Protein AF-A0A1X7V7W1-F1 (afdb_monomer_lite)

pLDDT: mean 76.13, std 15.16, range [33.06, 91.81]

Structure (mmCIF, N/CA/C/O backbone):
data_AF-A0A1X7V7W1-F1
#
_entry.id   AF-A0A1X7V7W1-F1
#
loop_
_atom_site.group_PDB
_atom_site.id
_atom_site.type_symbol
_atom_site.label_atom_id
_atom_site.label_alt_id
_atom_site.label_comp_id
_atom_site.label_asym_id
_atom_site.label_entity_id
_atom_site.label_seq_id
_atom_site.pdbx_PDB_ins_code
_atom_site.Cartn_x
_atom_site.Cartn_y
_atom_site.Cartn_z
_atom_site.occupancy
_atom_site.B_iso_or_equiv
_atom_site.auth_seq_id
_atom_site.auth_comp_id
_atom_site.auth_asym_id
_atom_site.auth_atom_id
_atom_site.pdbx_PDB_model_num
ATOM 1 N N . MET A 1 1 ? 25.330 5.619 2.833 1.00 33.06 1 MET A N 1
ATOM 2 C CA . MET A 1 1 ? 25.139 6.219 4.173 1.00 33.06 1 MET A CA 1
ATOM 3 C C . MET A 1 1 ? 23.742 6.857 4.268 1.00 33.06 1 MET A C 1
ATOM 5 O O . MET A 1 1 ? 23.614 8.031 4.562 1.00 33.06 1 MET A O 1
ATOM 9 N N . LEU A 1 2 ? 22.682 6.084 3.983 1.00 34.50 2 LEU A N 1
ATOM 10 C CA . LEU A 1 2 ? 21.269 6.525 3.983 1.00 34.50 2 LEU A CA 1
ATOM 11 C C . LEU A 1 2 ? 20.449 5.847 5.100 1.00 34.50 2 LEU A C 1
ATOM 13 O O . LEU A 1 2 ? 19.317 6.224 5.377 1.00 34.50 2 LEU A O 1
ATOM 17 N N . THR A 1 3 ? 21.032 4.860 5.781 1.00 49.44 3 THR A N 1
ATOM 18 C CA . THR A 1 3 ? 20.329 3.938 6.679 1.00 49.44 3 THR A CA 1
ATOM 19 C C . THR A 1 3 ? 19.943 4.566 8.019 1.00 49.44 3 THR A C 1
ATOM 21 O O . THR A 1 3 ? 18.830 4.355 8.482 1.00 49.44 3 THR A O 1
ATOM 24 N N . ILE A 1 4 ? 20.798 5.391 8.633 1.00 47.31 4 ILE A N 1
ATOM 25 C CA . ILE A 1 4 ? 20.521 5.979 9.962 1.00 47.31 4 ILE A CA 1
ATOM 26 C C . ILE A 1 4 ? 19.452 7.080 9.889 1.00 47.31 4 ILE A C 1
ATOM 28 O O . ILE A 1 4 ? 18.582 7.153 10.754 1.00 47.31 4 ILE A O 1
ATOM 32 N N . SER A 1 5 ? 19.480 7.903 8.837 1.00 42.97 5 SER A N 1
ATOM 33 C CA . SER A 1 5 ? 18.506 8.985 8.634 1.00 42.97 5 SER A CA 1
ATOM 34 C C . SER A 1 5 ? 17.100 8.433 8.379 1.00 42.97 5 SER A C 1
ATOM 36 O O . SER A 1 5 ? 16.143 8.833 9.045 1.00 42.97 5 SER A O 1
ATOM 38 N N . VAL A 1 6 ? 16.995 7.417 7.511 1.00 46.69 6 VAL A N 1
ATOM 39 C CA . VAL A 1 6 ? 15.738 6.697 7.256 1.00 46.69 6 VAL A CA 1
ATOM 40 C C . VAL A 1 6 ? 15.222 6.053 8.543 1.00 46.69 6 VAL A C 1
ATOM 42 O O . VAL A 1 6 ? 14.049 6.212 8.866 1.00 46.69 6 VAL A O 1
ATOM 45 N N . MET A 1 7 ? 16.093 5.426 9.342 1.00 51.47 7 MET A N 1
ATOM 46 C CA . MET A 1 7 ? 15.723 4.862 10.647 1.00 51.47 7 MET A CA 1
ATOM 47 C C . MET A 1 7 ? 15.246 5.923 11.657 1.00 51.47 7 MET A C 1
ATOM 49 O O . MET A 1 7 ? 14.355 5.648 12.461 1.00 51.47 7 MET A O 1
ATOM 53 N N . GLY A 1 8 ? 15.788 7.143 11.613 1.00 53.44 8 GLY A N 1
ATOM 54 C CA . GLY A 1 8 ? 15.350 8.270 12.443 1.00 53.44 8 GLY A CA 1
ATO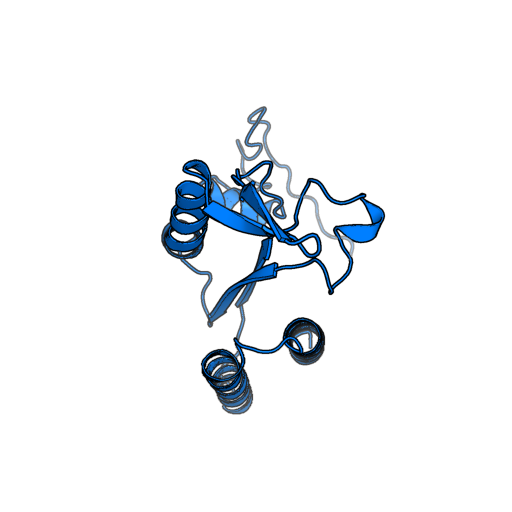M 55 C C . GLY A 1 8 ? 13.966 8.802 12.057 1.00 53.44 8 GLY A C 1
ATOM 56 O O . GLY A 1 8 ? 13.120 9.008 12.930 1.00 53.44 8 GLY A O 1
ATOM 57 N N . GLN A 1 9 ? 13.706 8.959 10.757 1.00 51.72 9 GLN A N 1
ATOM 58 C CA . GLN A 1 9 ? 12.395 9.361 10.226 1.00 51.72 9 GLN A CA 1
ATOM 59 C C . GLN A 1 9 ? 11.329 8.305 10.496 1.00 51.72 9 GLN A C 1
ATOM 61 O O . GLN A 1 9 ? 10.217 8.630 10.911 1.00 51.72 9 GLN A O 1
ATOM 66 N N . ILE A 1 10 ? 11.717 7.038 10.335 1.00 53.41 10 ILE A N 1
ATOM 67 C CA . ILE A 1 10 ? 10.972 5.875 10.787 1.00 53.41 10 ILE A CA 1
ATOM 68 C C . ILE A 1 10 ? 10.631 6.104 12.263 1.00 53.41 10 ILE A C 1
ATOM 70 O O . ILE A 1 10 ? 9.473 6.394 12.551 1.00 53.41 10 ILE A O 1
ATOM 74 N N . LYS A 1 11 ? 11.605 6.115 13.184 1.00 55.12 11 LYS A N 1
ATOM 75 C CA . LYS A 1 11 ? 11.395 6.285 14.639 1.00 55.12 11 LYS A CA 1
ATOM 76 C C . LYS A 1 11 ? 10.464 7.450 15.013 1.00 55.12 11 LYS A C 1
ATOM 78 O O . LYS A 1 11 ? 9.662 7.303 15.936 1.00 55.12 11 LYS A O 1
ATOM 83 N N . TYR A 1 12 ? 10.549 8.580 14.311 1.00 58.62 12 TYR A N 1
ATOM 84 C CA . TYR A 1 12 ? 9.669 9.733 14.509 1.00 58.62 12 TYR A CA 1
ATOM 85 C C . TYR A 1 12 ? 8.194 9.418 14.196 1.00 58.62 12 TYR A C 1
ATOM 87 O O . TYR A 1 12 ? 7.322 9.743 15.003 1.00 58.62 12 TYR A O 1
ATOM 95 N N . MET A 1 13 ? 7.907 8.708 13.099 1.00 53.41 13 MET A N 1
ATOM 96 C CA . MET A 1 13 ? 6.544 8.278 12.754 1.00 53.41 13 MET A CA 1
ATOM 97 C C . MET A 1 13 ? 5.962 7.225 13.727 1.00 53.41 13 MET A C 1
ATOM 99 O O . MET A 1 13 ? 4.746 7.181 13.902 1.00 53.41 13 MET A O 1
ATOM 103 N N . TYR A 1 14 ? 6.787 6.425 14.426 1.00 57.44 14 TYR A N 1
ATOM 104 C CA . TYR A 1 14 ? 6.327 5.367 15.362 1.00 57.44 14 TYR A CA 1
ATOM 105 C C . TYR A 1 14 ? 6.023 5.830 16.793 1.00 57.44 14 TYR A C 1
ATOM 107 O O . TYR A 1 14 ? 5.607 5.016 17.617 1.00 57.44 14 TYR A O 1
ATOM 115 N N . LYS A 1 15 ? 6.192 7.113 17.144 1.00 55.34 15 LYS A N 1
ATOM 116 C CA . LYS A 1 15 ? 5.984 7.612 18.525 1.00 55.34 15 LYS A CA 1
ATOM 117 C C . LYS A 1 15 ? 4.520 7.559 19.024 1.00 55.34 15 LYS A C 1
ATOM 119 O O . LYS A 1 15 ? 4.230 8.042 20.116 1.00 55.34 15 LYS A O 1
ATOM 124 N N . ARG A 1 16 ? 3.594 6.955 18.270 1.00 50.78 16 ARG A N 1
ATOM 125 C CA . ARG A 1 16 ? 2.160 6.827 18.586 1.00 50.78 16 ARG A CA 1
ATOM 126 C C . ARG A 1 16 ? 1.845 5.466 19.213 1.00 50.78 16 ARG A C 1
ATOM 128 O O . ARG A 1 16 ? 2.329 4.441 18.747 1.00 50.78 16 ARG A O 1
ATOM 135 N N . LYS A 1 17 ? 1.137 5.462 20.347 1.00 39.72 17 LYS A N 1
ATOM 136 C CA . LYS A 1 17 ? 0.977 4.310 21.263 1.00 39.72 17 LYS A CA 1
ATOM 137 C C . LYS A 1 17 ? 0.221 3.130 20.611 1.00 39.72 17 LYS A C 1
ATOM 139 O O . LYS A 1 17 ? -0.690 3.350 19.828 1.00 39.72 17 LYS A O 1
ATOM 144 N N . GLY A 1 18 ? 0.606 1.890 20.950 1.00 47.72 18 GLY A N 1
ATOM 145 C CA . GLY A 1 18 ? -0.050 0.631 20.534 1.00 47.72 18 GLY A CA 1
ATOM 146 C C . GLY A 1 18 ? 0.789 -0.335 19.675 1.00 47.72 18 GLY A C 1
ATOM 147 O O . GLY A 1 18 ? 0.799 -1.533 19.930 1.00 47.72 18 GLY A O 1
ATOM 148 N N . PHE A 1 19 ? 1.576 0.164 18.717 1.00 45.44 19 PHE A N 1
ATOM 149 C CA . PHE A 1 19 ? 2.317 -0.659 17.732 1.00 45.44 19 PHE A CA 1
ATOM 150 C C . PHE A 1 19 ? 3.775 -0.979 18.150 1.00 45.44 19 PHE A C 1
ATOM 152 O O . PHE A 1 19 ? 4.602 -1.402 17.344 1.00 45.44 19 PHE A O 1
ATOM 159 N N . HIS A 1 20 ? 4.109 -0.742 19.426 1.00 48.41 20 HIS A N 1
ATOM 160 C CA . HIS A 1 20 ? 5.486 -0.571 19.922 1.00 48.41 20 HIS A CA 1
ATOM 161 C C . HIS A 1 20 ? 6.311 -1.851 20.047 1.00 48.41 20 HIS A C 1
ATOM 163 O O . HIS A 1 20 ? 7.513 -1.797 19.824 1.00 48.41 20 HIS A O 1
ATOM 169 N N . LYS A 1 21 ? 5.721 -2.992 20.423 1.00 52.12 21 LYS A N 1
ATOM 170 C CA . LYS A 1 21 ? 6.530 -4.148 20.851 1.00 52.12 21 LYS A CA 1
ATOM 171 C C . LYS A 1 21 ? 7.175 -4.892 19.674 1.00 52.12 21 LYS A C 1
ATOM 173 O O . LYS A 1 21 ? 8.396 -4.913 19.570 1.00 52.12 21 LYS A O 1
ATOM 178 N N . LYS A 1 22 ? 6.361 -5.385 18.732 1.00 49.53 22 LYS A N 1
ATOM 179 C CA . LYS A 1 22 ? 6.850 -6.128 17.554 1.00 49.53 22 LYS A CA 1
ATOM 180 C C . LYS A 1 22 ? 7.739 -5.274 16.651 1.00 49.53 22 LYS A C 1
ATOM 182 O O . LYS A 1 22 ? 8.742 -5.746 16.140 1.00 49.53 22 LYS A O 1
ATOM 187 N N . VAL A 1 23 ? 7.409 -3.997 16.462 1.00 51.38 23 VAL A N 1
ATOM 188 C CA . VAL A 1 23 ? 8.202 -3.118 15.586 1.00 51.38 23 VAL A CA 1
ATOM 189 C C . VAL A 1 23 ? 9.528 -2.712 16.211 1.00 51.38 23 VAL A C 1
ATOM 191 O O . VAL A 1 23 ? 10.520 -2.615 15.492 1.00 51.38 23 VAL A O 1
ATOM 194 N N . LYS A 1 24 ? 9.581 -2.511 17.533 1.00 55.41 24 LYS A N 1
ATOM 195 C CA . LYS A 1 24 ? 10.848 -2.295 18.236 1.00 55.41 24 LYS A CA 1
ATOM 196 C C . LYS A 1 24 ? 11.757 -3.515 18.088 1.00 55.41 24 LYS A C 1
ATOM 198 O O . LYS A 1 24 ? 12.909 -3.330 17.721 1.00 55.41 24 LYS A O 1
ATOM 203 N N . GLU A 1 25 ? 11.216 -4.724 18.250 1.00 61.38 25 GLU A N 1
ATOM 204 C CA . GLU A 1 25 ? 11.935 -5.984 18.000 1.00 61.38 25 GLU A CA 1
ATOM 205 C C . GLU A 1 25 ? 12.486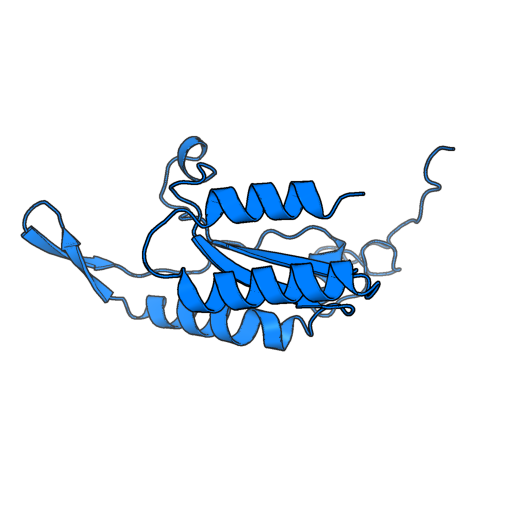 -6.039 16.560 1.00 61.38 25 GLU A C 1
ATOM 207 O O . GLU A 1 25 ? 13.693 -6.183 16.383 1.00 61.38 25 GLU A O 1
ATOM 212 N N . TYR A 1 26 ? 11.659 -5.784 15.535 1.00 59.38 26 TYR A N 1
ATOM 213 C CA . TYR A 1 26 ? 12.115 -5.768 14.133 1.00 59.38 26 TYR A CA 1
ATOM 214 C C . TYR A 1 26 ? 13.152 -4.677 13.833 1.00 59.38 26 TYR A C 1
ATOM 216 O O . TYR A 1 26 ? 14.078 -4.896 13.054 1.00 59.38 26 TYR A O 1
ATOM 224 N N . THR A 1 27 ? 13.015 -3.492 14.436 1.00 58.03 27 THR A N 1
ATOM 225 C CA . THR A 1 27 ? 13.959 -2.380 14.236 1.00 58.03 27 THR A CA 1
ATOM 226 C C . THR A 1 27 ? 15.296 -2.682 14.909 1.00 58.03 27 THR A C 1
ATOM 228 O O . THR A 1 27 ? 16.351 -2.441 14.328 1.00 58.03 27 THR A O 1
ATOM 231 N N . GLU A 1 28 ? 15.270 -3.236 16.121 1.00 64.69 28 GLU A N 1
ATOM 232 C CA . GLU A 1 28 ? 16.465 -3.677 16.841 1.00 64.69 28 GLU A CA 1
ATOM 233 C C . GLU A 1 28 ? 17.165 -4.826 16.114 1.00 64.69 28 GLU A C 1
ATOM 235 O O . GLU A 1 28 ? 18.391 -4.831 16.019 1.00 64.69 28 GLU A O 1
ATOM 240 N N . GLU A 1 29 ? 16.408 -5.759 15.544 1.00 64.88 29 GLU A N 1
ATOM 241 C CA . GLU A 1 29 ? 16.934 -6.858 14.741 1.00 64.88 29 GLU A CA 1
ATOM 242 C C . GLU A 1 29 ? 17.551 -6.368 13.425 1.00 64.88 29 GLU A C 1
ATOM 244 O O . GLU A 1 29 ? 18.676 -6.747 13.104 1.00 64.88 29 GLU A O 1
ATOM 249 N N . ALA A 1 30 ? 16.911 -5.425 12.729 1.00 58.88 30 ALA A N 1
ATOM 250 C CA . ALA A 1 30 ? 17.484 -4.773 11.550 1.00 58.88 30 ALA A CA 1
ATOM 251 C C . ALA A 1 30 ? 18.768 -3.983 11.882 1.00 58.88 30 ALA A C 1
ATOM 253 O O . ALA A 1 30 ? 19.739 -4.014 11.123 1.00 58.88 30 ALA A O 1
ATOM 254 N N . ILE A 1 31 ? 18.819 -3.310 13.041 1.00 62.47 31 ILE A N 1
ATOM 255 C CA . ILE A 1 31 ? 20.028 -2.627 13.534 1.00 62.47 31 ILE A CA 1
ATOM 256 C C . ILE A 1 31 ? 21.134 -3.642 13.858 1.00 62.47 31 ILE A C 1
ATOM 258 O O . ILE A 1 31 ? 22.290 -3.404 13.509 1.00 62.47 31 ILE A O 1
ATOM 262 N N . LYS A 1 32 ? 20.808 -4.775 14.495 1.00 65.06 32 LYS A N 1
ATOM 263 C CA . LYS A 1 32 ? 21.763 -5.863 14.774 1.00 65.06 32 LYS A CA 1
ATOM 264 C C . LYS A 1 32 ? 22.314 -6.472 13.484 1.00 65.06 32 LYS A C 1
ATOM 266 O O . LYS A 1 32 ? 23.526 -6.608 13.358 1.00 65.06 32 LYS A O 1
ATOM 271 N N . GLN A 1 33 ? 21.456 -6.758 12.506 1.00 62.22 33 GLN A N 1
ATOM 272 C CA . GLN A 1 33 ? 21.866 -7.259 11.190 1.00 62.22 33 GLN A CA 1
ATOM 273 C C . GLN A 1 33 ? 22.799 -6.267 10.483 1.00 62.22 33 GLN A C 1
ATOM 275 O O . GLN A 1 33 ? 23.858 -6.662 10.002 1.00 62.22 33 GLN A O 1
ATOM 280 N N . SER A 1 34 ? 22.476 -4.969 10.527 1.00 56.97 34 SER A N 1
ATOM 281 C CA . SER A 1 34 ? 23.344 -3.915 9.993 1.00 56.97 34 SER A CA 1
ATOM 282 C C . SER A 1 34 ? 24.687 -3.796 10.729 1.00 56.97 34 SER A C 1
ATOM 284 O O . SER A 1 34 ? 25.672 -3.416 10.098 1.00 56.97 34 SER A O 1
ATOM 286 N N . ARG A 1 35 ? 24.747 -4.076 12.041 1.00 61.34 35 ARG A N 1
ATOM 287 C CA . ARG A 1 35 ? 25.990 -4.071 12.841 1.00 61.34 35 ARG A CA 1
ATOM 288 C C . ARG A 1 35 ? 26.863 -5.300 12.587 1.00 61.34 35 ARG A C 1
ATOM 290 O O . ARG A 1 35 ? 28.079 -5.177 12.624 1.00 61.34 35 ARG A O 1
ATOM 297 N N . ASN A 1 36 ? 26.261 -6.440 12.256 1.00 61.38 36 ASN A N 1
ATOM 298 C CA . ASN A 1 36 ? 26.966 -7.683 11.922 1.00 61.38 36 ASN A CA 1
ATOM 299 C C . ASN A 1 36 ? 27.543 -7.700 10.490 1.00 61.38 36 ASN A C 1
ATOM 301 O O . ASN A 1 36 ? 27.934 -8.751 9.993 1.00 61.38 36 ASN A O 1
ATOM 305 N N . GLY A 1 37 ? 27.578 -6.558 9.795 1.00 56.50 37 GLY A N 1
ATOM 306 C CA . GLY A 1 37 ? 28.084 -6.457 8.422 1.00 56.50 37 GLY A CA 1
ATOM 307 C C . GLY A 1 37 ? 27.100 -6.931 7.346 1.00 56.50 37 GLY A C 1
ATOM 308 O O . GLY A 1 37 ? 27.370 -6.761 6.155 1.00 56.50 37 GLY A O 1
ATOM 309 N N . THR A 1 38 ? 25.930 -7.452 7.729 1.00 54.41 38 THR A N 1
ATOM 310 C CA . THR A 1 38 ? 24.852 -7.795 6.798 1.00 54.41 38 THR A CA 1
ATOM 311 C C . THR A 1 38 ? 24.185 -6.506 6.325 1.00 54.41 38 THR A C 1
ATOM 313 O O . THR A 1 38 ? 23.408 -5.878 7.045 1.00 54.41 38 THR A O 1
ATOM 316 N N . ARG A 1 39 ? 24.504 -6.063 5.104 1.00 53.62 39 ARG A N 1
ATOM 317 C CA . ARG A 1 39 ? 23.876 -4.871 4.518 1.00 53.62 39 ARG A CA 1
ATOM 318 C C . ARG A 1 39 ? 22.378 -5.122 4.337 1.00 53.62 39 ARG A C 1
ATOM 320 O O . ARG A 1 39 ? 21.988 -5.922 3.492 1.00 53.62 39 ARG A O 1
ATOM 327 N N . VAL A 1 40 ? 21.547 -4.408 5.093 1.00 56.50 40 VAL A N 1
ATOM 328 C CA . VAL A 1 40 ? 20.139 -4.203 4.731 1.00 56.50 40 VAL A CA 1
ATOM 329 C C . VAL A 1 40 ? 20.149 -3.286 3.511 1.00 56.50 40 VAL A C 1
ATOM 331 O O . VAL A 1 40 ? 20.474 -2.104 3.628 1.00 56.50 40 VAL A O 1
ATOM 334 N N . THR A 1 41 ? 19.907 -3.850 2.332 1.00 59.97 41 THR A N 1
ATOM 335 C CA . THR A 1 41 ? 19.966 -3.121 1.058 1.00 59.97 41 THR A CA 1
ATOM 336 C C . THR A 1 41 ? 18.627 -2.508 0.677 1.00 59.97 41 THR A C 1
ATOM 338 O O . THR A 1 41 ? 18.629 -1.463 0.031 1.00 59.97 41 THR A O 1
ATOM 341 N N . ASP A 1 42 ? 17.506 -3.081 1.130 1.00 67.44 42 ASP A N 1
ATOM 342 C CA . ASP A 1 42 ? 16.171 -2.642 0.731 1.00 67.44 42 ASP A CA 1
ATOM 343 C C . ASP A 1 42 ? 15.271 -2.362 1.944 1.00 67.44 42 ASP A C 1
ATOM 345 O O . ASP A 1 42 ? 14.982 -3.228 2.777 1.00 67.44 42 ASP A O 1
ATOM 349 N N . ILE A 1 43 ? 14.802 -1.115 2.015 1.00 74.88 43 ILE A N 1
ATOM 350 C CA . ILE A 1 43 ? 13.809 -0.641 2.978 1.00 74.88 43 ILE A CA 1
ATOM 351 C C . ILE A 1 43 ? 12.593 -0.184 2.184 1.00 74.88 43 ILE A C 1
ATOM 353 O O . ILE A 1 43 ? 12.715 0.687 1.325 1.00 74.88 43 ILE A O 1
ATOM 357 N N . LEU A 1 44 ? 11.423 -0.744 2.486 1.00 78.81 44 LEU A N 1
ATOM 358 C CA . LEU A 1 44 ? 10.170 -0.326 1.863 1.00 78.81 44 LEU A CA 1
ATOM 359 C C . LEU A 1 44 ? 9.103 -0.075 2.924 1.00 78.81 44 LEU A C 1
ATOM 361 O O . LEU A 1 44 ? 8.907 -0.874 3.838 1.00 78.81 44 LEU A O 1
ATOM 365 N N . ASN A 1 45 ? 8.381 1.028 2.778 1.00 83.31 45 ASN A N 1
ATOM 366 C CA . ASN A 1 45 ? 7.259 1.402 3.623 1.00 83.31 45 ASN A CA 1
ATOM 367 C C . ASN A 1 45 ? 5.991 1.612 2.787 1.00 83.31 45 ASN A C 1
ATOM 369 O O . ASN A 1 45 ? 6.021 2.147 1.684 1.00 83.31 45 ASN A O 1
ATOM 373 N N . SER A 1 46 ? 4.853 1.211 3.346 1.00 86.62 46 SER A N 1
ATOM 374 C CA . SER A 1 46 ? 3.525 1.542 2.833 1.00 86.62 46 SER A CA 1
ATOM 375 C C . SER A 1 46 ? 2.815 2.429 3.837 1.00 86.62 46 SER A C 1
ATOM 377 O O . SER A 1 46 ? 2.633 2.045 4.995 1.00 86.62 46 SER A O 1
ATOM 379 N N . ILE A 1 47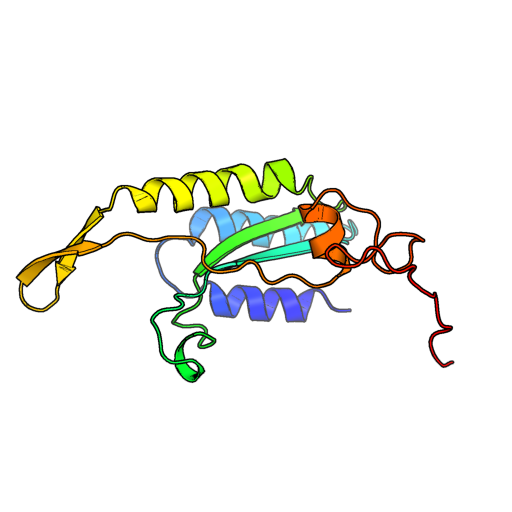 ? 2.413 3.611 3.384 1.00 88.25 47 ILE A N 1
ATOM 380 C CA . ILE A 1 47 ? 1.737 4.625 4.189 1.00 88.25 47 ILE A CA 1
ATOM 381 C C . ILE A 1 47 ? 0.335 4.827 3.619 1.00 88.25 47 ILE A C 1
ATOM 383 O O . ILE A 1 47 ? 0.163 4.920 2.406 1.00 88.25 47 ILE A O 1
ATOM 387 N N . LEU A 1 48 ? -0.658 4.906 4.498 1.00 88.81 48 LEU A N 1
ATOM 388 C CA . LEU A 1 48 ? -2.023 5.287 4.166 1.00 88.81 48 LEU A CA 1
ATOM 389 C C . LEU A 1 48 ? -2.266 6.730 4.600 1.00 88.81 48 LEU A C 1
ATOM 391 O O . LEU A 1 48 ? -1.837 7.156 5.676 1.00 88.81 48 LEU A O 1
ATOM 395 N N . MET A 1 49 ? -2.976 7.460 3.745 1.00 90.25 49 MET A N 1
ATOM 396 C CA . MET A 1 49 ? -3.420 8.829 3.981 1.00 90.25 49 MET A CA 1
ATOM 397 C C . MET A 1 49 ? -4.939 8.881 3.853 1.00 90.25 49 MET A C 1
ATOM 399 O O . MET A 1 49 ? -5.507 8.282 2.940 1.00 90.25 49 MET A O 1
ATOM 403 N N . ILE A 1 50 ? -5.594 9.624 4.743 1.00 90.50 50 ILE A N 1
ATOM 404 C CA . ILE A 1 50 ? -7.043 9.827 4.684 1.00 90.50 50 ILE A CA 1
ATOM 405 C C . ILE A 1 50 ? -7.333 10.929 3.664 1.00 90.50 50 ILE A C 1
ATOM 407 O O . ILE A 1 50 ? -7.040 12.100 3.903 1.00 90.50 50 ILE A O 1
ATOM 411 N N . ALA A 1 51 ? -7.911 10.563 2.520 1.00 90.94 51 ALA A N 1
ATOM 412 C CA . ALA A 1 51 ? -8.192 11.498 1.429 1.00 90.94 51 ALA A CA 1
ATOM 413 C C . ALA A 1 51 ? -9.187 12.607 1.825 1.00 90.94 51 ALA A C 1
ATOM 415 O O . ALA A 1 51 ? -9.083 13.729 1.330 1.00 90.94 51 ALA A O 1
ATOM 416 N N . ASN A 1 52 ? -10.102 12.325 2.755 1.00 89.75 52 ASN A N 1
ATOM 417 C CA . ASN A 1 52 ? -11.116 13.273 3.224 1.00 89.75 52 ASN A CA 1
ATOM 418 C C . ASN A 1 52 ? -10.541 14.425 4.067 1.00 89.75 52 ASN A C 1
ATOM 420 O O . ASN A 1 52 ? -11.236 15.408 4.297 1.00 89.75 52 ASN A O 1
ATOM 424 N N . LEU A 1 53 ? -9.280 14.345 4.510 1.00 90.38 53 LEU A N 1
ATOM 425 C CA . LEU A 1 53 ? -8.627 15.464 5.190 1.00 90.38 53 LEU A CA 1
ATOM 426 C C . LEU A 1 53 ? -8.208 16.559 4.189 1.00 90.38 53 LEU A C 1
ATOM 428 O O . LEU A 1 53 ? -7.876 16.242 3.041 1.00 90.38 53 LEU A O 1
ATOM 432 N N . PRO A 1 54 ? -8.126 17.835 4.613 1.00 91.81 54 PRO A N 1
ATOM 433 C CA . PRO A 1 54 ? -7.544 18.908 3.807 1.00 91.81 54 PRO A CA 1
ATOM 434 C C . PRO A 1 54 ? -6.113 18.574 3.346 1.00 91.81 54 PRO A C 1
ATOM 436 O O . PRO A 1 54 ? -5.359 17.989 4.129 1.00 91.81 54 PRO A O 1
ATOM 439 N N . PRO A 1 55 ? -5.675 18.971 2.131 1.00 86.56 55 PRO A N 1
ATOM 440 C CA . PRO A 1 55 ? -4.366 18.592 1.581 1.00 86.56 55 PRO A CA 1
ATOM 441 C C . PRO A 1 55 ? -3.180 18.862 2.516 1.00 86.56 55 PRO A C 1
ATOM 443 O O . PRO A 1 55 ? -2.345 17.984 2.723 1.00 86.56 55 PRO A O 1
ATOM 446 N N . VAL A 1 56 ? -3.162 20.036 3.155 1.00 88.62 56 VAL A N 1
ATOM 447 C CA . VAL A 1 56 ? -2.120 20.442 4.116 1.00 88.62 56 VAL A CA 1
ATOM 448 C C . VAL A 1 56 ? -2.091 19.526 5.345 1.00 88.62 56 VAL A C 1
ATOM 450 O O . VAL A 1 56 ? -1.041 19.311 5.943 1.00 88.62 56 VAL A O 1
ATOM 453 N N . GLN A 1 57 ? -3.233 18.941 5.712 1.00 87.12 57 GLN A N 1
ATOM 454 C CA . GLN A 1 57 ? -3.350 18.047 6.857 1.00 87.12 57 GLN A CA 1
ATOM 455 C C . GLN A 1 57 ? -3.032 16.586 6.518 1.00 87.12 57 GLN A C 1
ATOM 457 O O . GLN A 1 57 ? -2.573 15.869 7.405 1.00 87.12 57 GLN A O 1
ATOM 462 N N . ARG A 1 58 ? -3.234 16.128 5.274 1.00 87.00 58 ARG A N 1
ATOM 463 C CA . ARG A 1 58 ? -3.009 14.719 4.875 1.00 87.00 58 ARG A CA 1
ATOM 464 C C . ARG A 1 58 ? -1.579 14.255 5.129 1.00 87.00 58 ARG A C 1
ATOM 466 O O . ARG A 1 58 ? -1.374 13.157 5.632 1.00 87.00 58 ARG A O 1
ATOM 473 N N . ALA A 1 59 ? -0.609 15.104 4.792 1.00 82.69 59 ALA A N 1
ATOM 474 C CA . ALA A 1 59 ? 0.815 14.795 4.890 1.00 82.69 59 ALA A CA 1
ATOM 475 C C . ALA A 1 59 ? 1.405 15.049 6.286 1.00 82.69 59 ALA A C 1
ATOM 477 O O . ALA A 1 59 ? 2.586 14.780 6.511 1.00 82.69 59 ALA A O 1
ATOM 478 N N . LEU A 1 60 ? 0.612 15.559 7.239 1.00 80.69 60 LEU A N 1
ATOM 479 C CA . LEU A 1 60 ? 1.102 15.726 8.600 1.00 80.69 60 LEU A CA 1
ATOM 480 C C . LEU A 1 60 ? 1.421 14.345 9.183 1.00 80.69 60 LEU A C 1
ATOM 482 O O . LEU A 1 60 ? 0.564 13.465 9.127 1.00 80.69 60 LEU A O 1
ATOM 486 N N . PRO A 1 61 ? 2.576 14.154 9.843 1.00 78.38 61 PRO A N 1
ATOM 487 C CA . PRO A 1 61 ? 2.947 12.877 10.462 1.00 78.38 61 PRO A CA 1
ATOM 488 C C . PRO A 1 61 ? 1.870 12.327 11.405 1.00 78.38 61 PRO A C 1
ATOM 490 O O . PRO A 1 61 ? 1.714 11.121 11.570 1.00 78.38 61 PRO A O 1
ATOM 493 N N . LYS A 1 62 ? 1.076 13.231 11.994 1.00 80.31 62 LYS A N 1
ATOM 494 C CA . LYS A 1 62 ? -0.052 12.914 12.866 1.00 80.31 62 LYS A CA 1
ATOM 495 C C . LYS A 1 62 ? -1.309 12.383 12.136 1.00 80.31 62 LYS A C 1
ATOM 497 O O . LYS A 1 62 ? -2.270 11.978 12.780 1.00 80.31 62 LYS A O 1
ATOM 502 N N . ASN A 1 63 ? -1.329 12.374 10.818 1.00 82.25 63 ASN A N 1
ATOM 503 C CA . ASN A 1 63 ? -2.448 11.890 10.009 1.00 82.25 63 ASN A CA 1
ATOM 504 C C . ASN A 1 63 ? -2.017 10.767 9.051 1.00 82.25 63 ASN A C 1
ATOM 506 O O . ASN A 1 63 ? -2.849 10.210 8.339 1.00 82.25 63 ASN A O 1
ATOM 510 N N . LEU A 1 64 ? -0.728 10.410 9.065 1.00 83.69 64 LEU A N 1
ATOM 511 C CA . LEU A 1 64 ? -0.184 9.270 8.342 1.00 83.69 64 LEU A CA 1
ATOM 512 C C . LEU A 1 64 ? -0.356 7.993 9.162 1.00 83.69 64 LEU A C 1
ATOM 514 O O . LEU A 1 64 ? -0.054 7.952 10.358 1.00 83.69 64 LEU A O 1
ATOM 518 N N . ILE A 1 65 ? -0.796 6.934 8.493 1.00 84.75 65 ILE A N 1
ATOM 519 C CA . ILE A 1 65 ? -0.884 5.595 9.067 1.00 84.75 65 ILE A CA 1
ATOM 520 C C . ILE A 1 65 ? 0.155 4.738 8.359 1.00 84.75 65 ILE A C 1
ATOM 522 O O . ILE A 1 65 ? 0.055 4.490 7.159 1.00 84.75 65 ILE A O 1
ATOM 526 N N . LEU A 1 66 ? 1.159 4.259 9.086 1.00 84.38 66 LEU A N 1
ATOM 527 C CA . LEU A 1 66 ? 2.060 3.262 8.529 1.00 84.38 66 LEU A CA 1
ATOM 528 C C . LEU A 1 66 ? 1.3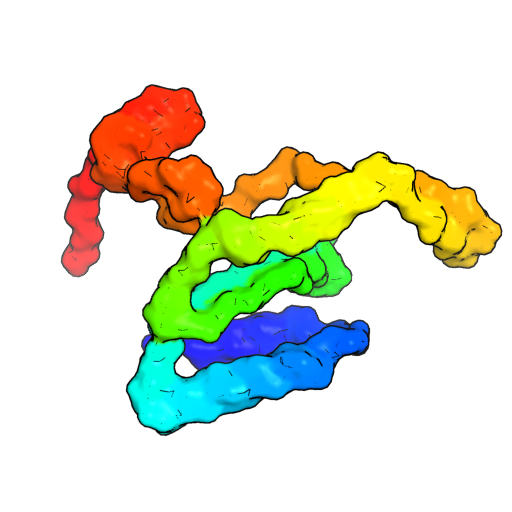51 1.905 8.493 1.00 84.38 66 LEU A C 1
ATOM 530 O O . LEU A 1 66 ? 1.127 1.290 9.533 1.00 84.38 66 LEU A O 1
ATOM 534 N N . ALA A 1 67 ? 1.040 1.426 7.293 1.00 85.88 67 ALA A N 1
ATOM 535 C CA . ALA A 1 67 ? 0.354 0.154 7.106 1.00 85.88 67 ALA A CA 1
ATOM 536 C C . ALA A 1 67 ? 1.309 -1.041 7.104 1.00 85.88 67 ALA A C 1
ATOM 538 O O . ALA A 1 67 ? 0.973 -2.097 7.640 1.00 85.88 67 ALA A O 1
ATOM 539 N N . ARG A 1 68 ? 2.489 -0.907 6.485 1.00 83.62 68 ARG A N 1
ATOM 540 C CA . ARG A 1 68 ? 3.468 -2.000 6.425 1.00 83.62 68 ARG A CA 1
ATOM 541 C C . ARG A 1 68 ? 4.884 -1.496 6.216 1.00 83.62 68 ARG A C 1
ATOM 543 O O . ARG A 1 68 ? 5.108 -0.418 5.671 1.00 83.62 68 ARG A O 1
ATOM 550 N N . LEU A 1 69 ? 5.826 -2.322 6.643 1.00 82.50 69 LEU A N 1
ATOM 551 C CA . LEU A 1 69 ? 7.251 -2.068 6.599 1.00 82.50 69 LEU A CA 1
ATOM 552 C C . LEU A 1 69 ? 7.972 -3.350 6.183 1.00 82.50 69 LEU A C 1
ATOM 554 O O . LEU A 1 69 ? 7.573 -4.447 6.580 1.00 82.50 69 LEU A O 1
ATOM 558 N N . TRP A 1 70 ? 9.003 -3.201 5.366 1.00 80.81 70 TRP A N 1
ATOM 559 C CA . TRP A 1 70 ? 9.861 -4.275 4.897 1.00 80.81 70 TRP A CA 1
ATOM 560 C C . TRP A 1 70 ? 11.314 -3.899 5.128 1.00 80.81 70 TRP A C 1
ATOM 562 O O . TRP A 1 70 ? 11.743 -2.807 4.748 1.00 80.81 70 TRP A O 1
ATOM 572 N N . PHE A 1 71 ? 12.056 -4.837 5.704 1.00 78.50 71 PHE A N 1
ATOM 573 C CA . PHE A 1 71 ? 13.494 -4.748 5.883 1.00 78.50 71 PHE A CA 1
ATOM 574 C C . PHE A 1 71 ? 14.095 -6.098 5.533 1.00 78.50 71 PHE A C 1
ATOM 576 O O . PHE A 1 71 ? 13.950 -7.057 6.289 1.00 78.50 71 PHE A O 1
ATOM 583 N N . ALA A 1 72 ? 14.745 -6.181 4.379 1.00 74.25 72 ALA A N 1
ATOM 584 C CA . ALA A 1 72 ? 15.496 -7.365 4.000 1.00 74.25 72 ALA A CA 1
ATOM 585 C C . ALA A 1 72 ? 16.597 -6.996 3.003 1.00 74.25 72 ALA A C 1
ATOM 587 O O . ALA A 1 72 ? 16.700 -5.860 2.538 1.00 74.25 72 ALA A O 1
ATOM 588 N N . LYS A 1 73 ? 17.433 -7.981 2.679 1.00 74.56 73 LYS A N 1
ATOM 589 C CA . LYS A 1 73 ? 18.428 -7.867 1.607 1.00 74.56 73 LYS A CA 1
ATOM 590 C C . LYS A 1 73 ? 17.787 -7.888 0.212 1.00 74.56 73 LYS A C 1
ATOM 592 O O . LYS A 1 73 ? 18.382 -7.441 -0.757 1.00 74.56 73 LYS A O 1
ATOM 597 N N . GLU A 1 74 ? 16.586 -8.436 0.102 1.00 80.69 74 GLU A N 1
ATOM 598 C CA . GLU A 1 74 ? 15.890 -8.575 -1.171 1.00 80.69 74 GLU A CA 1
ATOM 599 C C . GLU A 1 74 ? 14.574 -7.811 -1.140 1.00 80.69 74 GLU A C 1
ATOM 601 O O . GLU A 1 74 ? 13.931 -7.668 -0.092 1.00 80.69 74 GLU A O 1
ATOM 606 N N . LYS A 1 75 ? 14.158 -7.327 -2.311 1.00 80.38 75 LYS A N 1
ATOM 607 C CA . LYS A 1 75 ? 12.850 -6.697 -2.476 1.00 80.38 75 LYS A CA 1
ATOM 608 C C . LYS A 1 75 ? 11.748 -7.721 -2.201 1.00 80.38 75 LYS A C 1
ATOM 610 O O . LYS A 1 75 ? 11.872 -8.880 -2.598 1.00 80.38 75 LYS A O 1
ATOM 615 N N . PRO A 1 76 ? 10.649 -7.316 -1.547 1.00 84.88 76 PRO A N 1
ATOM 616 C CA . PRO A 1 76 ? 9.562 -8.240 -1.301 1.00 84.88 76 PRO A CA 1
ATOM 617 C C . PRO A 1 76 ? 8.867 -8.616 -2.607 1.00 84.88 76 PRO A C 1
ATOM 619 O O . PRO A 1 76 ? 8.748 -7.806 -3.528 1.00 84.88 76 PRO A O 1
ATOM 622 N N . ASN A 1 77 ? 8.270 -9.806 -2.630 1.00 86.88 77 ASN A N 1
ATOM 623 C CA . ASN A 1 77 ? 7.183 -10.073 -3.561 1.00 86.88 77 ASN A CA 1
ATOM 624 C C . ASN A 1 77 ? 6.031 -9.093 -3.255 1.00 86.88 77 ASN A C 1
ATOM 626 O O . ASN A 1 77 ? 5.389 -9.194 -2.20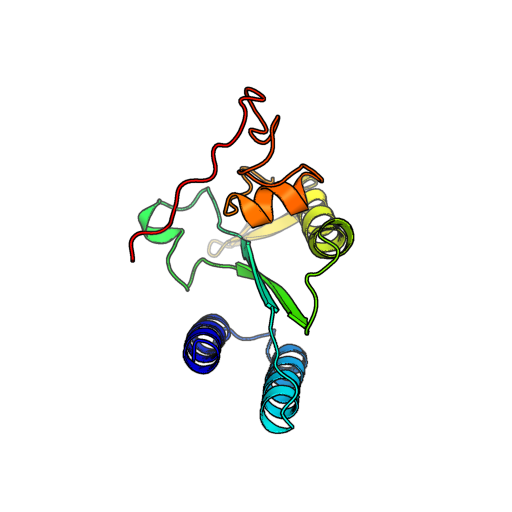3 1.00 86.88 77 ASN A O 1
ATOM 630 N N . MET A 1 78 ? 5.784 -8.135 -4.156 1.00 87.25 78 MET A N 1
ATOM 631 C CA . MET A 1 78 ? 4.819 -7.053 -3.919 1.00 87.25 78 MET A CA 1
ATOM 632 C C . MET A 1 78 ? 3.387 -7.566 -3.748 1.00 87.25 78 MET A C 1
ATOM 634 O O . MET A 1 78 ? 2.643 -7.018 -2.935 1.00 87.25 78 MET A O 1
ATOM 638 N N . GLY A 1 79 ? 3.021 -8.664 -4.416 1.00 86.44 79 GLY A N 1
ATOM 639 C CA . GLY A 1 79 ? 1.731 -9.326 -4.220 1.00 86.44 79 GLY A CA 1
ATOM 640 C C . GLY A 1 79 ? 1.539 -9.772 -2.769 1.00 86.44 79 GLY A C 1
ATOM 641 O O . GLY A 1 79 ? 0.563 -9.394 -2.123 1.00 86.44 79 GLY A O 1
ATOM 642 N N . HIS A 1 80 ? 2.504 -10.497 -2.198 1.00 86.44 80 HIS A N 1
ATOM 643 C CA . HIS A 1 80 ? 2.472 -10.905 -0.786 1.00 86.44 80 HIS A CA 1
ATOM 644 C C . HIS A 1 80 ? 2.597 -9.726 0.189 1.00 86.44 80 HIS A C 1
ATOM 646 O O . HIS A 1 80 ? 1.987 -9.723 1.268 1.00 86.44 80 HIS A O 1
ATOM 652 N N . PHE A 1 81 ? 3.376 -8.712 -0.181 1.00 87.75 81 PHE A N 1
ATOM 653 C CA . PHE A 1 81 ? 3.558 -7.510 0.621 1.00 87.75 81 PHE A CA 1
ATOM 654 C C . PHE A 1 81 ? 2.276 -6.671 0.719 1.00 87.75 81 PHE A C 1
ATOM 656 O O . PHE A 1 81 ? 1.948 -6.161 1.790 1.00 87.75 81 PHE A O 1
ATOM 663 N N . LEU A 1 82 ? 1.484 -6.590 -0.345 1.00 89.19 82 LEU A N 1
ATOM 664 C CA . LEU A 1 82 ? 0.255 -5.796 -0.351 1.00 89.19 82 LEU A CA 1
ATOM 665 C C . LEU A 1 82 ? -0.997 -6.603 0.011 1.00 89.19 82 LEU A C 1
ATOM 667 O O . LEU A 1 82 ? -1.960 -6.010 0.492 1.00 89.19 82 LEU A O 1
ATOM 671 N N . LYS A 1 83 ? -0.980 -7.940 -0.121 1.00 88.88 83 LYS A N 1
ATOM 672 C CA . LYS A 1 83 ? -2.142 -8.828 0.096 1.00 88.88 83 LYS A CA 1
ATOM 673 C C . LYS A 1 83 ? -2.948 -8.501 1.354 1.00 88.88 83 LYS A C 1
ATOM 675 O O . LYS A 1 83 ? -4.160 -8.325 1.281 1.00 88.88 83 LYS A O 1
ATOM 680 N N . TYR A 1 84 ? -2.286 -8.414 2.508 1.00 85.31 84 TYR A N 1
ATOM 681 C CA . TYR A 1 84 ? -2.972 -8.157 3.778 1.00 85.31 84 TYR A CA 1
ATOM 682 C C . TYR A 1 84 ? -3.469 -6.716 3.908 1.00 85.31 84 TYR A C 1
ATOM 684 O O . TYR A 1 84 ? -4.544 -6.502 4.455 1.00 85.31 84 TYR A O 1
ATOM 692 N N . ILE A 1 85 ? -2.728 -5.741 3.373 1.00 87.31 85 ILE A N 1
ATOM 693 C CA . ILE A 1 85 ? -3.143 -4.332 3.385 1.00 87.31 85 ILE A CA 1
ATOM 694 C C . ILE A 1 85 ? -4.421 -4.178 2.562 1.00 87.31 85 ILE A C 1
ATOM 696 O O . ILE A 1 85 ? -5.408 -3.640 3.053 1.00 87.31 85 ILE A O 1
ATOM 700 N N . ILE A 1 86 ? -4.421 -4.715 1.341 1.00 88.69 86 ILE A N 1
ATOM 701 C CA . ILE A 1 86 ? -5.566 -4.664 0.430 1.00 88.69 86 ILE A CA 1
ATOM 702 C C . ILE A 1 86 ? -6.768 -5.371 1.056 1.00 88.69 86 ILE A C 1
ATOM 704 O O . ILE A 1 86 ? -7.840 -4.781 1.114 1.00 88.69 86 ILE A O 1
ATOM 708 N N . LYS A 1 87 ? -6.584 -6.583 1.598 1.00 89.12 87 LYS A N 1
ATOM 709 C CA . LYS A 1 87 ? -7.666 -7.330 2.258 1.00 89.12 87 LYS A CA 1
ATOM 710 C C . LYS A 1 87 ? -8.273 -6.551 3.431 1.00 89.12 87 LYS A C 1
ATOM 712 O O . LYS A 1 87 ? -9.493 -6.506 3.566 1.00 89.12 87 LYS A O 1
ATOM 717 N N . ASN A 1 88 ? -7.437 -5.932 4.264 1.00 87.56 88 ASN A N 1
ATOM 718 C CA . ASN A 1 88 ? -7.910 -5.142 5.398 1.00 87.56 88 ASN A CA 1
ATOM 719 C C . ASN A 1 88 ? -8.680 -3.905 4.925 1.00 87.56 88 ASN A C 1
ATOM 721 O O . ASN A 1 88 ? -9.767 -3.648 5.431 1.00 87.56 88 ASN A O 1
ATOM 725 N N . ILE A 1 89 ? -8.180 -3.180 3.920 1.00 87.88 89 ILE A N 1
ATOM 726 C CA . ILE A 1 89 ? -8.890 -2.008 3.389 1.00 87.88 89 ILE A CA 1
ATOM 727 C C . ILE A 1 89 ? -10.204 -2.415 2.714 1.00 87.88 89 ILE A C 1
ATOM 729 O O . ILE A 1 89 ? -11.215 -1.762 2.927 1.00 87.88 89 ILE A O 1
ATOM 733 N N . GLN A 1 90 ? -10.232 -3.521 1.969 1.00 89.06 90 GLN A N 1
ATOM 734 C CA . GLN A 1 90 ? -11.466 -4.045 1.373 1.00 89.06 90 GLN A CA 1
ATOM 735 C C . GLN A 1 90 ? -12.517 -4.400 2.429 1.00 89.06 90 GLN A C 1
ATOM 737 O O . GLN A 1 90 ? -13.708 -4.258 2.177 1.00 89.06 90 GLN A O 1
ATOM 742 N N . SER A 1 91 ? -12.105 -4.830 3.625 1.00 88.25 91 SER A N 1
ATOM 743 C CA . SER A 1 91 ? -13.057 -5.080 4.712 1.00 88.25 91 SER A CA 1
ATOM 744 C C . SER A 1 91 ? -13.731 -3.805 5.235 1.00 88.25 91 SER A C 1
ATOM 746 O O . SER A 1 91 ? -14.858 -3.891 5.714 1.00 88.25 91 SER A O 1
ATOM 748 N N . LEU A 1 92 ? -13.099 -2.634 5.069 1.00 87.81 92 LEU A N 1
ATOM 749 C CA . LEU A 1 92 ? -13.670 -1.332 5.443 1.00 87.81 92 LEU A CA 1
ATOM 750 C C . LEU A 1 92 ? -14.806 -0.887 4.513 1.00 87.81 92 LEU A C 1
ATOM 752 O O . LEU A 1 92 ? -15.556 0.017 4.873 1.00 87.81 92 LEU A O 1
ATOM 756 N N . ASP A 1 93 ? -14.958 -1.515 3.345 1.00 88.31 93 ASP A N 1
ATOM 757 C CA . ASP A 1 93 ? -16.053 -1.219 2.413 1.00 88.31 93 ASP A CA 1
ATOM 758 C C . ASP A 1 93 ? -17.419 -1.593 3.010 1.00 88.31 93 ASP A C 1
ATOM 760 O O . ASP A 1 93 ? -18.430 -0.949 2.754 1.00 88.31 93 ASP A O 1
ATOM 764 N N . LYS A 1 94 ? -17.441 -2.593 3.902 1.00 88.06 94 LYS A N 1
ATOM 765 C CA . LYS A 1 94 ? -18.652 -3.012 4.625 1.00 88.06 94 LYS A CA 1
ATOM 766 C C . LYS A 1 94 ? -19.127 -1.992 5.663 1.00 88.06 94 LYS A C 1
ATOM 768 O O . LYS A 1 94 ? -20.226 -2.138 6.187 1.00 88.06 94 LYS A O 1
ATOM 773 N N . GLY A 1 95 ? -18.305 -0.990 5.960 1.00 87.75 95 GLY A N 1
ATOM 774 C CA . GLY A 1 95 ? -18.534 -0.057 7.048 1.00 87.75 95 GLY A CA 1
ATOM 775 C C . GLY A 1 95 ? -18.179 -0.639 8.418 1.00 87.75 95 GLY A C 1
ATOM 776 O O . GLY A 1 95 ? -18.136 -1.851 8.627 1.00 87.75 95 GLY A O 1
ATOM 777 N N . PHE A 1 96 ? -17.894 0.251 9.357 1.00 86.12 96 PHE A N 1
ATOM 778 C CA . PHE A 1 96 ? -17.706 -0.048 10.770 1.00 86.12 96 PHE A CA 1
ATOM 779 C C . PHE A 1 96 ? -18.305 1.083 11.605 1.00 86.12 96 PHE A C 1
ATOM 781 O O . PHE A 1 96 ? -18.336 2.233 11.165 1.00 86.12 96 PHE A O 1
ATOM 788 N N . GLN A 1 97 ? -18.803 0.747 12.793 1.00 89.19 97 GLN A N 1
ATOM 789 C CA . GLN A 1 97 ? -19.395 1.729 13.696 1.00 89.19 97 GLN A CA 1
ATOM 790 C C . GLN A 1 97 ? -18.312 2.463 14.480 1.00 89.19 97 GLN A C 1
ATOM 792 O O . GLN A 1 97 ? -17.349 1.850 14.950 1.00 89.19 97 GLN A O 1
ATOM 797 N N . VAL A 1 98 ? -18.489 3.771 14.618 1.00 87.69 98 VAL A N 1
ATOM 798 C CA . VAL A 1 98 ? -17.654 4.652 15.430 1.00 87.69 98 VAL A CA 1
ATOM 799 C C . VAL A 1 98 ? -18.580 5.555 16.227 1.00 87.69 98 VAL A C 1
ATOM 801 O O . VAL A 1 98 ? -19.474 6.164 15.650 1.00 87.69 98 VAL A O 1
ATOM 804 N N . THR A 1 99 ? -18.345 5.666 17.528 1.00 86.75 99 THR A N 1
ATOM 805 C CA . THR A 1 99 ? -19.004 6.674 18.361 1.00 86.75 99 THR A CA 1
ATOM 806 C C . THR A 1 99 ? -18.18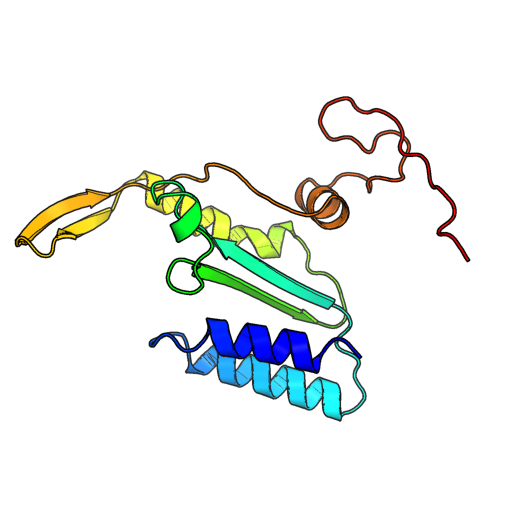0 7.958 18.310 1.00 86.75 99 THR A C 1
ATOM 808 O O . THR A 1 99 ? -16.965 7.924 18.530 1.00 86.75 99 THR A O 1
ATOM 811 N N . THR A 1 100 ? -18.813 9.073 17.959 1.00 84.31 100 THR A N 1
ATOM 812 C CA . THR A 1 100 ? -18.168 10.390 17.880 1.00 84.31 100 THR A CA 1
ATOM 813 C C . THR A 1 100 ? -17.936 10.987 19.269 1.00 84.31 100 THR A C 1
ATOM 815 O O . THR A 1 100 ? -18.493 10.525 20.265 1.00 84.31 100 THR A O 1
ATOM 818 N N . ASP A 1 101 ? -17.151 12.067 19.337 1.00 84.69 101 ASP A N 1
ATOM 819 C CA . ASP A 1 101 ? -16.964 12.844 20.574 1.00 84.69 101 ASP A CA 1
ATOM 820 C C . ASP A 1 101 ? -18.285 13.463 21.089 1.00 84.69 101 ASP A C 1
ATOM 822 O O . ASP A 1 101 ? -18.383 13.838 22.256 1.00 84.69 101 ASP A O 1
ATOM 826 N N . GLU A 1 102 ? -19.312 13.536 20.235 1.00 88.88 102 GLU A N 1
ATOM 827 C CA . GLU A 1 102 ? -20.660 14.028 20.549 1.00 88.88 102 GLU A CA 1
ATOM 828 C C . GLU A 1 102 ? -21.608 12.906 21.027 1.00 88.88 102 GLU A C 1
ATOM 830 O O . GLU A 1 102 ? -22.789 13.151 21.255 1.00 88.88 102 GLU A O 1
ATOM 835 N N . ASN A 1 103 ? -21.091 11.687 21.247 1.00 86.88 103 ASN A N 1
ATOM 836 C CA . ASN A 1 103 ? -21.846 10.471 21.591 1.00 86.88 103 ASN A CA 1
ATOM 837 C C . ASN A 1 103 ? -22.848 10.020 20.515 1.00 86.88 103 ASN A C 1
ATOM 839 O O . ASN A 1 103 ? -23.863 9.397 20.828 1.00 86.88 103 ASN A O 1
ATOM 843 N N . GLU A 1 104 ? -22.559 10.301 19.246 1.00 87.12 104 GLU A N 1
ATOM 844 C CA . GLU A 1 104 ? -23.357 9.809 18.126 1.00 87.12 104 GLU A CA 1
ATOM 845 C C . GLU A 1 104 ? -22.710 8.571 17.507 1.00 87.12 104 GLU A C 1
ATOM 847 O O . GLU A 1 104 ? -21.514 8.565 17.210 1.00 87.12 104 GLU A O 1
ATOM 852 N N . ASP A 1 105 ? -23.502 7.528 17.265 1.00 89.69 105 ASP A N 1
ATOM 853 C CA . ASP A 1 105 ? -23.037 6.339 16.556 1.00 89.69 105 ASP A CA 1
ATOM 854 C C . ASP A 1 105 ? -23.152 6.550 15.044 1.00 89.69 105 ASP A C 1
ATOM 856 O O . ASP A 1 105 ? -24.247 6.645 14.485 1.00 89.69 105 ASP A O 1
ATOM 860 N N . VAL A 1 106 ? -22.006 6.585 14.364 1.00 89.44 106 VAL A N 1
ATOM 861 C CA . VAL A 1 106 ? -21.920 6.763 12.912 1.00 89.44 106 VAL A CA 1
ATOM 862 C C . VAL A 1 106 ? -21.278 5.555 12.241 1.00 89.44 106 VAL A C 1
ATOM 864 O O . VAL A 1 106 ? -20.279 5.003 12.708 1.00 89.44 106 VAL A O 1
ATOM 867 N N . THR A 1 107 ? -21.820 5.164 11.087 1.00 90.56 107 THR A N 1
ATOM 868 C CA . THR A 1 107 ? -21.208 4.137 10.239 1.00 90.56 107 THR A CA 1
ATOM 869 C C . THR A 1 107 ? -20.219 4.778 9.279 1.00 90.56 107 THR A C 1
ATOM 871 O O . THR A 1 107 ? -20.594 5.554 8.400 1.00 90.56 107 THR A O 1
ATOM 874 N N . VAL A 1 108 ? -18.946 4.410 9.402 1.00 88.44 108 VAL A N 1
ATOM 875 C CA . VAL A 1 108 ? -17.871 4.881 8.525 1.00 88.44 108 VAL A CA 1
ATOM 876 C C . VAL A 1 108 ? -17.442 3.750 7.604 1.00 88.44 108 VAL A C 1
ATOM 878 O O . VAL A 1 108 ? -17.140 2.654 8.065 1.00 88.44 108 VAL A O 1
ATOM 881 N N . SER A 1 109 ? -17.371 4.010 6.300 1.00 89.62 109 SER A N 1
ATOM 882 C CA . SER A 1 109 ? -16.775 3.093 5.323 1.00 89.62 109 SER A CA 1
ATOM 883 C C . SER A 1 109 ? -15.537 3.713 4.681 1.00 89.62 109 SER A C 1
ATOM 885 O O . SER A 1 109 ? -15.391 4.935 4.605 1.00 89.62 109 SER A O 1
ATOM 887 N N . GLY A 1 110 ? -14.608 2.863 4.250 1.00 87.19 110 GLY A N 1
ATOM 888 C CA . GLY A 1 110 ? -13.345 3.282 3.649 1.00 87.19 110 GLY A CA 1
ATOM 889 C C . GLY A 1 110 ? -13.070 2.546 2.346 1.00 87.19 110 GLY A C 1
ATOM 890 O O . GLY A 1 110 ? -13.288 1.342 2.249 1.00 87.19 110 GLY A O 1
ATOM 891 N N . LYS A 1 111 ? -12.543 3.267 1.350 1.00 88.75 111 LYS A N 1
ATOM 892 C CA . LYS A 1 111 ? -12.133 2.718 0.049 1.00 88.75 111 LYS A CA 1
ATOM 893 C C . LYS A 1 111 ? -10.731 3.184 -0.322 1.00 88.75 111 LYS A C 1
ATOM 895 O O . LYS A 1 111 ? -10.287 4.254 0.097 1.00 88.75 111 LYS A O 1
ATOM 900 N N . ILE A 1 112 ? -10.036 2.394 -1.141 1.00 88.06 112 ILE A N 1
ATOM 901 C CA . ILE A 1 112 ? -8.777 2.829 -1.759 1.00 88.06 112 ILE A CA 1
ATOM 902 C C . ILE A 1 112 ? -9.121 3.834 -2.854 1.00 88.06 112 ILE A C 1
ATOM 904 O O . ILE A 1 112 ? -9.747 3.475 -3.845 1.00 88.06 112 ILE A O 1
ATOM 908 N N . PHE A 1 113 ? -8.696 5.082 -2.672 1.00 88.31 113 PHE A N 1
ATOM 909 C CA . PHE A 1 113 ? -8.866 6.124 -3.683 1.00 88.31 113 PHE A CA 1
ATOM 910 C C . PHE A 1 113 ? -7.759 6.081 -4.742 1.00 88.31 113 PHE A C 1
ATOM 912 O O . PHE A 1 113 ? -8.029 6.091 -5.937 1.00 88.31 113 PHE A O 1
ATOM 919 N N . ALA A 1 114 ? -6.501 6.017 -4.302 1.00 88.62 114 ALA A N 1
ATOM 920 C CA . ALA A 1 114 ? -5.341 5.993 -5.182 1.00 88.62 114 ALA A CA 1
ATOM 921 C C . ALA A 1 114 ? -4.166 5.269 -4.519 1.00 88.62 114 ALA A C 1
ATOM 923 O O . ALA A 1 114 ? -4.031 5.263 -3.294 1.00 88.62 114 ALA A O 1
ATOM 924 N N . LEU A 1 115 ? -3.290 4.706 -5.351 1.00 88.31 115 LEU A N 1
ATOM 925 C CA . LEU A 1 115 ? -1.993 4.180 -4.949 1.00 88.31 115 LEU A CA 1
ATOM 926 C C . LEU A 1 115 ? -0.901 5.055 -5.566 1.00 88.31 115 LEU A C 1
ATOM 928 O O . LEU A 1 115 ? -0.830 5.195 -6.785 1.00 88.31 115 LEU A O 1
ATOM 932 N N . ILE A 1 116 ? -0.049 5.626 -4.717 1.00 88.50 116 ILE A N 1
ATOM 933 C CA . ILE A 1 116 ? 1.068 6.473 -5.137 1.00 88.50 116 ILE A CA 1
ATOM 934 C C . ILE A 1 116 ? 2.358 5.699 -4.888 1.00 88.50 116 ILE A C 1
ATOM 936 O O . ILE A 1 116 ? 2.629 5.273 -3.767 1.00 88.50 116 ILE A O 1
ATOM 940 N N . ALA A 1 117 ? 3.137 5.509 -5.945 1.00 87.81 117 ALA A N 1
ATOM 941 C CA . ALA A 1 117 ? 4.430 4.848 -5.910 1.00 87.81 117 ALA A CA 1
ATOM 942 C C . ALA A 1 117 ? 5.344 5.494 -6.954 1.00 87.81 117 ALA A C 1
ATOM 944 O O . ALA A 1 117 ? 4.860 5.993 -7.975 1.00 87.81 117 ALA A O 1
ATOM 945 N N . ASP A 1 118 ? 6.654 5.472 -6.708 1.00 86.44 118 ASP A N 1
ATOM 946 C CA . ASP A 1 118 ? 7.621 5.826 -7.745 1.00 86.44 118 ASP A CA 1
ATOM 947 C C . ASP A 1 118 ? 7.519 4.849 -8.942 1.00 86.44 118 ASP A C 1
ATOM 949 O O . ASP A 1 118 ? 6.928 3.767 -8.817 1.00 86.44 118 ASP A O 1
ATOM 953 N N . PRO A 1 119 ? 8.054 5.197 -10.126 1.00 83.25 119 PRO A N 1
ATOM 954 C CA . PRO A 1 119 ? 7.919 4.355 -11.316 1.00 83.25 119 PRO A CA 1
ATOM 955 C C . PRO A 1 119 ? 8.459 2.925 -11.146 1.00 83.25 119 PRO A C 1
ATOM 957 O O . PRO A 1 119 ? 7.877 1.980 -11.680 1.00 83.25 119 PRO A O 1
ATOM 960 N N . THR A 1 120 ? 9.534 2.743 -10.376 1.00 83.62 120 THR A N 1
ATOM 961 C CA . THR A 1 120 ? 10.161 1.432 -10.144 1.00 83.62 120 THR A CA 1
ATOM 962 C C . THR A 1 120 ? 9.283 0.540 -9.268 1.00 83.62 120 THR A C 1
ATOM 964 O O . THR A 1 120 ? 9.039 -0.622 -9.595 1.00 83.62 120 THR A O 1
ATOM 967 N N . ALA A 1 121 ? 8.775 1.074 -8.159 1.00 84.19 121 ALA A N 1
ATOM 968 C CA . ALA A 1 121 ? 7.851 0.383 -7.276 1.00 84.19 121 ALA A CA 1
ATOM 969 C C . ALA A 1 121 ? 6.511 0.133 -7.976 1.00 84.19 121 ALA A C 1
ATOM 971 O O . ALA A 1 121 ? 5.964 -0.960 -7.848 1.00 84.19 121 ALA A O 1
ATOM 972 N N . ARG A 1 122 ? 6.009 1.087 -8.772 1.00 87.44 122 ARG A N 1
ATOM 973 C CA . ARG A 1 122 ? 4.790 0.924 -9.576 1.00 87.44 122 ARG A CA 1
ATOM 974 C C . ARG A 1 122 ? 4.905 -0.252 -10.544 1.00 87.44 122 ARG A C 1
ATOM 976 O O . ARG A 1 122 ? 3.988 -1.065 -10.584 1.00 87.44 122 ARG A O 1
ATOM 983 N N . ALA A 1 123 ? 6.021 -0.377 -11.262 1.00 87.19 123 ALA A N 1
ATOM 984 C CA . ALA A 1 123 ? 6.265 -1.514 -12.149 1.00 87.19 123 ALA A CA 1
ATOM 985 C C . ALA A 1 123 ? 6.201 -2.849 -11.384 1.00 87.19 123 ALA A C 1
ATOM 987 O O . ALA A 1 123 ? 5.459 -3.747 -11.770 1.00 87.19 123 ALA A O 1
ATOM 988 N N . ASN A 1 124 ? 6.866 -2.939 -10.227 1.00 87.62 124 ASN A N 1
ATOM 989 C CA . ASN A 1 124 ? 6.826 -4.142 -9.389 1.00 87.62 124 ASN A CA 1
ATOM 990 C C . ASN A 1 124 ? 5.424 -4.452 -8.833 1.00 87.62 124 ASN A C 1
ATOM 992 O O . ASN A 1 124 ? 5.060 -5.617 -8.701 1.00 87.62 124 ASN A O 1
ATOM 996 N N . ILE A 1 125 ? 4.640 -3.429 -8.477 1.00 89.25 125 ILE A N 1
ATOM 997 C CA . ILE A 1 125 ? 3.275 -3.599 -7.956 1.00 89.25 125 ILE A CA 1
ATOM 998 C C . ILE A 1 125 ? 2.326 -4.086 -9.049 1.00 89.25 125 ILE A C 1
ATOM 1000 O O . ILE A 1 125 ? 1.514 -4.973 -8.800 1.00 89.25 125 ILE A O 1
ATOM 1004 N N . LEU A 1 126 ? 2.432 -3.508 -10.246 1.00 88.56 126 LEU A N 1
ATOM 1005 C CA . LEU A 1 126 ? 1.594 -3.847 -11.395 1.00 88.56 126 LEU A CA 1
ATOM 1006 C C . LEU A 1 126 ? 2.071 -5.106 -12.132 1.00 88.56 126 LEU A C 1
ATOM 1008 O O . LEU A 1 126 ? 1.443 -5.502 -13.108 1.00 88.56 126 LEU A O 1
ATOM 1012 N N . ASN A 1 127 ? 3.166 -5.725 -11.678 1.00 87.31 127 ASN A N 1
ATOM 1013 C CA . ASN A 1 127 ? 3.833 -6.826 -12.369 1.00 87.31 127 ASN A CA 1
ATOM 1014 C C . ASN A 1 127 ? 4.169 -6.476 -13.835 1.00 87.31 127 ASN A C 1
ATOM 1016 O O . ASN A 1 127 ? 3.936 -7.256 -14.756 1.00 87.31 127 ASN A O 1
ATOM 1020 N N . MET A 1 128 ? 4.680 -5.262 -14.037 1.00 86.88 128 MET A N 1
ATOM 1021 C CA . MET A 1 128 ? 5.061 -4.692 -15.326 1.00 86.88 128 MET A CA 1
ATOM 1022 C C . MET A 1 128 ? 6.578 -4.522 -15.434 1.00 86.88 128 MET A C 1
ATOM 1024 O O . MET A 1 128 ? 7.296 -4.474 -14.434 1.00 86.88 128 MET A O 1
ATOM 1028 N N . SER A 1 129 ? 7.067 -4.363 -16.663 1.00 84.88 129 SER A N 1
ATOM 1029 C CA . SER A 1 129 ? 8.447 -3.949 -16.912 1.00 84.88 129 SER A CA 1
ATOM 1030 C C . SER A 1 129 ? 8.720 -2.539 -16.371 1.00 84.88 129 SER A C 1
ATOM 1032 O O . SER A 1 129 ? 7.833 -1.685 -16.372 1.00 84.88 129 SER A O 1
ATOM 1034 N N . GLN A 1 130 ? 9.956 -2.285 -15.937 1.00 82.88 130 GLN A N 1
ATOM 1035 C CA . GLN A 1 130 ? 10.378 -0.983 -15.406 1.00 82.88 130 GLN A CA 1
ATOM 1036 C C . GLN A 1 130 ? 10.277 0.141 -16.445 1.00 82.88 130 GLN A C 1
ATOM 1038 O O . GLN A 1 130 ? 10.226 -0.113 -17.646 1.00 82.88 130 GLN A O 1
ATOM 1043 N N . PHE A 1 131 ? 10.294 1.393 -15.967 1.00 77.19 131 PHE A N 1
ATOM 1044 C CA . PHE A 1 131 ? 10.104 2.617 -16.760 1.00 77.19 131 PHE A CA 1
ATOM 1045 C C . PHE A 1 131 ? 11.058 2.766 -17.965 1.00 77.19 131 PHE A C 1
ATOM 1047 O O . PHE A 1 131 ? 10.733 3.493 -18.897 1.00 77.19 131 PHE A O 1
ATOM 1054 N N . ASN A 1 132 ? 12.195 2.068 -17.977 1.00 80.06 132 ASN A N 1
ATOM 1055 C CA . ASN A 1 132 ? 13.198 2.072 -19.048 1.00 80.06 132 ASN A CA 1
ATOM 1056 C C . ASN A 1 132 ? 13.013 0.966 -20.111 1.00 80.06 132 ASN A C 1
ATOM 1058 O O . ASN A 1 132 ? 13.844 0.842 -21.006 1.00 80.06 132 ASN A O 1
ATOM 1062 N N . ALA A 1 133 ? 11.962 0.149 -20.016 1.00 80.75 133 ALA A N 1
ATOM 1063 C CA . ALA A 1 133 ? 11.668 -0.906 -20.985 1.00 80.75 133 ALA A CA 1
ATOM 1064 C C . ALA A 1 133 ? 10.834 -0.409 -22.185 1.00 80.75 133 ALA A C 1
ATOM 1066 O O . ALA A 1 133 ? 10.217 0.652 -22.137 1.00 80.75 133 ALA A O 1
ATOM 1067 N N . TYR A 1 134 ? 10.754 -1.216 -23.248 1.00 78.75 134 TYR A N 1
ATOM 1068 C CA . TYR A 1 134 ? 10.083 -0.868 -24.513 1.00 78.75 134 TYR A CA 1
ATOM 1069 C C . TYR A 1 134 ? 8.555 -0.644 -24.414 1.00 78.75 134 TYR A C 1
ATOM 1071 O O . TYR A 1 134 ? 7.984 0.023 -25.264 1.00 78.75 134 TYR A O 1
ATOM 1079 N N . SER A 1 135 ? 7.878 -1.153 -23.380 1.00 79.94 135 SER A N 1
ATOM 1080 C CA . SER A 1 135 ? 6.445 -0.898 -23.125 1.00 79.94 135 SER A CA 1
ATOM 1081 C C . SER A 1 135 ? 6.220 -0.600 -21.642 1.00 79.94 135 SER A C 1
ATOM 1083 O O . SER A 1 135 ? 5.491 -1.297 -20.931 1.00 79.94 135 SER A O 1
ATOM 1085 N N . SER A 1 136 ? 6.914 0.413 -21.142 1.00 78.50 136 SER A N 1
ATOM 1086 C CA . SER A 1 136 ? 7.019 0.652 -19.708 1.00 78.50 136 SER A CA 1
ATOM 1087 C C . SER A 1 136 ? 5.896 1.505 -19.116 1.00 78.50 136 SER A C 1
ATOM 1089 O O . SER A 1 136 ? 5.599 1.407 -17.922 1.00 78.50 136 SER A O 1
ATOM 1091 N N . CYS A 1 137 ? 5.237 2.335 -19.929 1.00 82.00 137 CYS A N 1
ATOM 1092 C CA . CYS A 1 137 ? 4.123 3.144 -19.456 1.00 82.00 137 CYS A CA 1
ATOM 1093 C C . CYS A 1 137 ? 2.860 2.291 -19.277 1.00 82.00 137 CYS A C 1
ATOM 1095 O O . CYS A 1 137 ? 2.289 1.805 -20.247 1.00 82.00 137 CYS A O 1
ATOM 1097 N N . SER A 1 138 ? 2.351 2.204 -18.045 1.00 81.19 138 SER A N 1
ATOM 1098 C CA . SER A 1 138 ? 1.102 1.491 -17.710 1.00 81.19 138 SER A CA 1
ATOM 1099 C C . SER A 1 138 ? -0.187 2.093 -18.286 1.00 81.19 138 SER A C 1
ATOM 1101 O O . SER A 1 138 ? -1.266 1.596 -17.991 1.00 81.19 138 SER A O 1
ATOM 1103 N N . PHE A 1 139 ? -0.087 3.201 -19.022 1.00 84.56 139 PHE A N 1
ATOM 1104 C CA . PHE A 1 139 ? -1.233 3.886 -19.616 1.00 84.56 139 PHE A CA 1
ATOM 1105 C C . PHE A 1 139 ? -1.161 3.889 -21.145 1.00 84.56 139 PHE A C 1
ATOM 1107 O O . PHE A 1 139 ? -2.075 3.407 -21.798 1.00 84.56 139 PHE A O 1
ATOM 1114 N N . CYS A 1 140 ? -0.071 4.411 -21.718 1.00 87.69 140 CYS A N 1
ATOM 1115 C CA . CYS A 1 140 ? 0.069 4.568 -23.170 1.00 87.69 140 CYS A CA 1
ATOM 1116 C C . CYS A 1 140 ? 1.048 3.585 -23.830 1.00 87.69 140 CYS A C 1
ATOM 1118 O O . CYS A 1 140 ? 1.232 3.667 -25.038 1.00 87.69 140 CYS A O 1
ATOM 1120 N N . HIS A 1 141 ? 1.701 2.696 -23.069 1.00 83.88 141 HIS A N 1
ATOM 1121 C CA . HIS A 1 141 ? 2.661 1.699 -23.577 1.00 83.88 141 HIS A CA 1
ATOM 1122 C C . HIS A 1 141 ? 3.864 2.259 -24.353 1.00 83.88 141 HIS A C 1
ATOM 1124 O O . HIS A 1 141 ? 4.571 1.512 -25.022 1.00 83.88 141 HIS A O 1
ATOM 1130 N N . HIS A 1 142 ? 4.132 3.562 -24.246 1.00 83.56 142 HIS A N 1
ATOM 1131 C CA . HIS A 1 142 ? 5.274 4.174 -24.913 1.00 83.56 142 HIS A CA 1
ATOM 1132 C C . HIS A 1 142 ? 6.603 3.593 -24.388 1.00 83.56 142 HIS A C 1
ATOM 1134 O O . HIS A 1 142 ? 6.712 3.346 -23.176 1.00 83.56 142 HIS A O 1
ATOM 1140 N N . PRO A 1 143 ? 7.606 3.388 -25.260 1.00 81.88 143 PRO A N 1
ATOM 1141 C CA . PRO A 1 143 ? 8.921 2.923 -24.849 1.00 81.88 143 PRO A CA 1
ATOM 1142 C C . PRO A 1 143 ? 9.632 3.923 -23.945 1.00 81.88 143 PRO A C 1
ATOM 1144 O O . PRO A 1 143 ? 9.648 5.128 -24.190 1.00 81.88 143 PRO A O 1
ATOM 1147 N N . GLY A 1 144 ? 10.257 3.396 -22.898 1.00 80.31 144 GLY A N 1
ATOM 1148 C CA . GLY A 1 144 ? 11.206 4.134 -22.085 1.00 80.31 144 GLY A CA 1
ATOM 1149 C C . GLY A 1 144 ? 12.522 4.347 -22.823 1.00 80.31 144 GLY A C 1
ATOM 1150 O O . GLY A 1 144 ? 12.985 3.474 -23.556 1.00 80.31 144 GLY A O 1
ATOM 1151 N N . VAL A 1 145 ? 13.152 5.494 -22.583 1.00 80.12 145 VAL A N 1
ATOM 1152 C CA . VAL A 1 145 ? 14.506 5.791 -23.059 1.00 80.12 145 VAL A CA 1
ATOM 1153 C C . VAL A 1 145 ? 15.423 5.891 -21.849 1.00 80.12 145 VAL A C 1
ATOM 1155 O O . VAL A 1 145 ? 15.158 6.653 -20.919 1.00 80.12 145 VAL A O 1
ATOM 1158 N N . SER A 1 146 ? 16.505 5.117 -21.855 1.00 79.69 146 SER A N 1
ATOM 1159 C CA . SER A 1 146 ? 17.577 5.277 -20.873 1.00 79.69 146 SER A CA 1
ATOM 1160 C C . SER A 1 146 ? 18.433 6.473 -21.276 1.00 79.69 146 SER A C 1
ATOM 1162 O O . SER A 1 146 ? 19.027 6.473 -22.352 1.00 79.69 146 SER A O 1
ATOM 1164 N N . VAL A 1 147 ? 18.497 7.486 -20.418 1.00 80.31 147 VAL A N 1
ATOM 1165 C CA . VAL A 1 147 ? 19.391 8.637 -20.587 1.00 80.31 147 VAL A CA 1
ATOM 1166 C C . VAL A 1 147 ? 20.599 8.480 -19.669 1.00 80.31 147 VAL A C 1
ATOM 1168 O O . VAL A 1 147 ? 20.475 7.944 -18.567 1.00 80.31 147 VAL A O 1
ATOM 1171 N N . ALA A 1 148 ? 21.773 8.920 -20.120 1.00 82.25 148 ALA A N 1
ATOM 1172 C CA . ALA A 1 148 ? 22.963 8.923 -19.280 1.00 82.25 148 ALA A CA 1
ATOM 1173 C C . ALA A 1 148 ? 22.768 9.900 -18.111 1.00 82.25 148 ALA A C 1
ATOM 1175 O O . ALA A 1 148 ? 22.363 11.046 -18.312 1.00 82.25 148 ALA A O 1
ATOM 1176 N N . THR A 1 149 ? 23.048 9.454 -16.889 1.00 74.44 149 THR A N 1
ATOM 1177 C CA . THR A 1 149 ? 23.102 10.344 -15.726 1.00 74.44 149 THR A CA 1
ATOM 1178 C C . THR A 1 149 ? 24.325 11.248 -15.883 1.00 74.44 149 THR A C 1
ATOM 1180 O O . THR A 1 149 ? 25.404 10.742 -16.179 1.00 74.44 149 THR A O 1
ATOM 1183 N N . GLY A 1 150 ? 24.160 12.567 -15.742 1.00 66.56 150 GLY A N 1
ATOM 1184 C CA . GLY A 1 150 ? 25.268 13.520 -15.873 1.00 66.56 150 GLY A CA 1
ATOM 1185 C C . GLY A 1 150 ? 26.425 13.176 -14.928 1.00 66.56 150 GLY A C 1
ATOM 1186 O O . GLY A 1 150 ? 26.174 12.891 -13.755 1.00 66.56 150 GLY A O 1
ATOM 1187 N N . ASN A 1 151 ? 27.644 13.157 -15.480 1.00 43.25 151 ASN A N 1
ATOM 1188 C CA . ASN A 1 151 ? 28.902 12.896 -14.769 1.00 43.25 151 ASN A CA 1
ATOM 1189 C C . ASN A 1 151 ? 29.189 13.942 -13.689 1.00 43.25 151 ASN A C 1
ATOM 1191 O O . ASN A 1 151 ? 28.945 15.140 -13.962 1.00 43.25 151 ASN A O 1
#

Sequence (151 aa):
MLTISVMGQIKYMYKRKGFHKKVKEYTEEAIKQSRNGTRVTDILNSILMIANLPPVQRALPKNLILARLWFAKEKPNMGHFLKYIIKNIQSLDKGFQVTTDENEDVTVSGKIFALIADPTARANILNMSQFNAYSSCSFCHHPGVSVATGN

Foldseek 3Di:
DCPVVVLVVVVVLPPDPDPPDVVVVVSVVLVVCVVVVNDQPDKDWDKDFDPPDDPVPRPPSVRIDTPDIDTDNDDDQLCVRCVVVQVVLVVLQVWDWDQDPVRDIDTGGGDDPDDDDDQQVVCSNVVHDGQQACQSDPPPRHHHNDDDDDD

Organism: Amphimedon queenslandica (NCBI:txid400682)

Secondary structure (DSSP, 8-state):
--HHHHHHHHHHHT-STTSHHHHHHHHHHHHHHHHTT----EEEEEEEE-TTS-HHHHTSTTTEEEEEEEEESS---HHHHHHHHHHHHHHGGG-EEEE-TTS-EEEE----------HHHHHHHHT---TTSTT--TTT-PPP-PPPPP-

Radius of gyration: 18.98 Å; chains: 1; bounding box: 52×31×46 Å